Protein AF-A0A800MGB6-F1 (afdb_monomer)

Solvent-accessible surface area (backbone atoms only — not comparable to full-atom values): 6206 Å² total; per-residue (Å²): 128,83,90,64,79,46,81,64,70,64,51,84,57,85,63,35,94,76,45,62,72,88,87,87,85,84,88,84,81,62,88,99,56,68,60,80,94,73,46,49,76,77,63,53,52,51,55,58,70,64,43,52,61,60,57,50,72,60,41,70,77,66,88,57,80,89,81,57,71,92,82,49,55,72,68,60,39,50,49,35,39,78,58,69,73,45,52,78,93,75,90

Radius of gyration: 16.23 Å; Cα contacts (8 Å, |Δi|>4): 41; chains: 1; bounding box: 42×27×42 Å

Foldseek 3Di:
DPPDDQPLQPLPDPPSVPRSHDDDDDDDDDPPADDPVPGDPVRVVVVCVVCVVVVCVVCPDHHDDDDDPVPDDPVVVVVCVVSVNDDPVSD

pLDDT: mean 85.57, std 9.92, range [41.03, 93.75]

Sequence (91 aa):
MATRTGSWLQGNGPEADVVISSRVRLARNLSGLPFRSTLSSERAIEVPNRLKGELLDLALEGETTWVSLADTDETLRRVLFERSLATRELV

Structure (mmCIF, N/CA/C/O backbone):
data_AF-A0A800MGB6-F1
#
_entry.id   AF-A0A800MGB6-F1
#
loop_
_atom_site.group_PDB
_atom_site.id
_atom_site.type_symbol
_atom_site.label_atom_id
_atom_site.label_alt_id
_atom_site.label_comp_id
_atom_site.label_asym_id
_atom_site.label_entity_id
_atom_site.label_seq_id
_atom_site.pdbx_PDB_ins_code
_atom_site.Cartn_x
_atom_site.Cartn_y
_atom_site.Cartn_z
_atom_site.occupancy
_atom_site.B_iso_or_equiv
_atom_site.auth_seq_id
_atom_site.auth_comp_id
_atom_site.auth_asym_id
_atom_site.auth_atom_id
_atom_site.pdbx_PDB_model_num
ATOM 1 N N . MET A 1 1 ? 23.066 4.170 0.037 1.00 41.03 1 MET A N 1
ATOM 2 C CA . MET A 1 1 ? 22.400 4.471 -1.250 1.00 41.03 1 MET A CA 1
ATOM 3 C C . MET A 1 1 ? 21.743 3.194 -1.733 1.00 41.03 1 MET A C 1
ATOM 5 O O . MET A 1 1 ? 22.416 2.174 -1.745 1.00 41.03 1 MET A O 1
ATOM 9 N N . ALA A 1 2 ? 20.444 3.205 -2.037 1.00 46.84 2 ALA A N 1
ATOM 10 C CA . ALA A 1 2 ? 19.758 2.009 -2.521 1.00 46.84 2 ALA A CA 1
ATOM 11 C C . ALA A 1 2 ? 20.362 1.579 -3.870 1.00 46.84 2 ALA A C 1
ATOM 13 O O . ALA A 1 2 ? 20.236 2.291 -4.859 1.00 46.84 2 ALA A O 1
ATOM 14 N N . THR A 1 3 ? 21.029 0.426 -3.903 1.00 52.22 3 THR A N 1
ATOM 15 C CA . THR A 1 3 ? 21.817 -0.065 -5.051 1.00 52.22 3 THR A CA 1
ATOM 16 C C . THR A 1 3 ? 20.958 -0.514 -6.244 1.00 52.22 3 THR A C 1
ATOM 18 O O . THR A 1 3 ? 21.488 -0.890 -7.282 1.00 52.22 3 THR A O 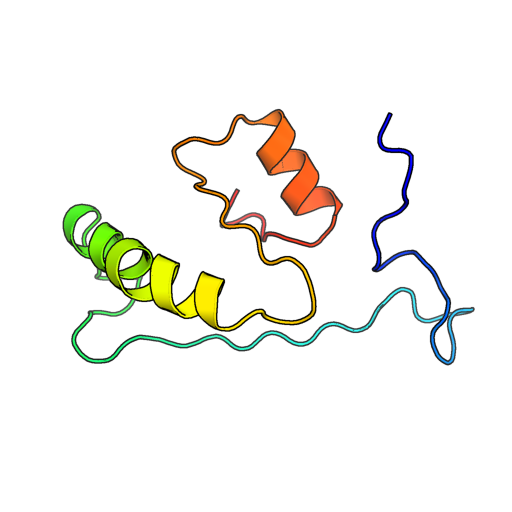1
ATOM 21 N N . ARG A 1 4 ? 19.624 -0.488 -6.124 1.00 64.69 4 ARG A N 1
ATOM 22 C CA . ARG A 1 4 ? 18.687 -0.895 -7.182 1.00 64.69 4 ARG A CA 1
ATOM 23 C C . ARG A 1 4 ? 17.719 0.235 -7.525 1.00 64.69 4 ARG A C 1
ATOM 25 O O . ARG A 1 4 ? 17.016 0.754 -6.647 1.00 64.69 4 ARG A O 1
ATOM 32 N N . THR A 1 5 ? 17.632 0.570 -8.809 1.00 68.88 5 THR A N 1
ATOM 33 C CA . THR A 1 5 ? 16.556 1.390 -9.381 1.00 68.88 5 THR A CA 1
ATOM 34 C C . THR A 1 5 ? 15.193 0.754 -9.092 1.00 68.88 5 THR A C 1
ATOM 36 O O . THR A 1 5 ? 15.084 -0.461 -8.902 1.00 68.88 5 THR A O 1
ATOM 39 N N . GLY A 1 6 ? 14.151 1.581 -8.950 1.00 69.88 6 GLY A N 1
ATOM 40 C CA . GLY A 1 6 ? 12.780 1.078 -8.810 1.00 69.88 6 GLY A CA 1
ATOM 41 C C . GLY A 1 6 ? 12.451 0.157 -9.980 1.00 69.88 6 GLY A C 1
ATOM 42 O O . GLY A 1 6 ? 12.862 0.443 -11.100 1.00 69.88 6 GLY A O 1
ATOM 43 N N . SER A 1 7 ? 11.734 -0.942 -9.740 1.00 68.81 7 SER A N 1
ATOM 44 C CA . SER A 1 7 ? 11.345 -1.883 -10.804 1.00 68.81 7 SER A CA 1
ATOM 45 C C . SER A 1 7 ? 10.625 -1.182 -11.963 1.00 68.81 7 SER A C 1
ATOM 47 O O . SER A 1 7 ? 10.851 -1.509 -13.122 1.00 68.81 7 SER A O 1
ATOM 49 N N . TRP A 1 8 ? 9.859 -0.135 -11.658 1.00 72.81 8 TRP A N 1
ATOM 50 C CA . TRP A 1 8 ? 9.162 0.717 -12.621 1.00 72.81 8 TRP A CA 1
ATOM 51 C C . TRP A 1 8 ? 10.068 1.627 -13.479 1.00 72.81 8 TRP A C 1
ATOM 53 O O . TRP A 1 8 ? 9.568 2.258 -14.397 1.00 72.81 8 TRP A O 1
ATOM 63 N N . LEU A 1 9 ? 11.374 1.705 -13.203 1.00 75.62 9 LEU A N 1
ATOM 64 C CA . LEU A 1 9 ? 12.358 2.488 -13.972 1.00 75.62 9 LEU A CA 1
ATOM 65 C C . LEU A 1 9 ? 13.354 1.603 -14.736 1.00 75.62 9 LEU A C 1
ATOM 67 O O . LEU A 1 9 ? 14.358 2.100 -15.237 1.00 75.62 9 LEU A O 1
ATOM 71 N N . GLN A 1 10 ? 13.128 0.287 -14.791 1.00 77.88 10 GLN A N 1
ATOM 72 C CA . GLN A 1 10 ? 14.077 -0.629 -15.429 1.00 77.88 10 GLN A CA 1
ATOM 73 C C . GLN A 1 10 ? 14.046 -0.576 -16.963 1.00 77.88 10 GLN A C 1
ATOM 75 O O . GLN A 1 10 ? 15.013 -1.010 -17.573 1.00 77.88 10 GLN A O 1
ATOM 80 N N . GLY A 1 11 ? 12.982 -0.048 -17.584 1.00 75.44 11 GLY A N 1
ATOM 81 C CA . GLY A 1 11 ? 12.944 0.201 -19.034 1.00 75.44 11 GLY A CA 1
ATOM 82 C C . GLY A 1 11 ? 13.061 -1.051 -19.915 1.00 75.44 11 GLY A C 1
ATOM 83 O O . GLY A 1 11 ? 13.518 -0.960 -21.045 1.00 75.44 11 GLY A O 1
ATOM 84 N N . ASN A 1 12 ? 12.669 -2.227 -19.415 1.00 80.06 12 ASN A N 1
ATOM 85 C CA . ASN A 1 12 ? 12.794 -3.500 -20.145 1.00 80.06 12 ASN A CA 1
ATOM 86 C C . ASN A 1 12 ? 11.499 -3.923 -20.871 1.00 80.06 12 ASN A C 1
ATOM 88 O O . ASN A 1 12 ? 11.390 -5.058 -21.330 1.00 80.06 12 ASN A O 1
ATOM 92 N N . GLY A 1 13 ? 10.486 -3.052 -20.905 1.00 84.38 13 GLY A N 1
ATOM 93 C CA . GLY A 1 13 ? 9.189 -3.331 -21.524 1.00 84.38 13 GLY A CA 1
ATOM 94 C C . GLY A 1 13 ? 9.135 -2.971 -23.014 1.00 84.38 13 GLY A C 1
ATOM 95 O O . GLY A 1 13 ? 10.054 -2.337 -23.533 1.00 84.38 13 GLY A O 1
ATOM 96 N N . PRO A 1 14 ? 8.046 -3.337 -23.712 1.00 88.88 14 PRO A N 1
ATOM 97 C CA . PRO A 1 14 ? 7.758 -2.804 -25.042 1.00 88.88 14 PRO A CA 1
ATOM 98 C C . PRO A 1 14 ? 7.740 -1.269 -25.023 1.00 88.88 14 PRO A C 1
ATOM 100 O O . PRO A 1 14 ? 7.248 -0.685 -24.058 1.00 88.88 14 PRO A O 1
ATOM 103 N N . GLU A 1 15 ? 8.258 -0.635 -26.081 1.00 90.94 15 GLU A N 1
ATOM 104 C CA . GLU A 1 15 ? 8.261 0.833 -26.252 1.00 90.94 15 GLU A CA 1
ATOM 105 C C . GLU A 1 15 ? 8.949 1.600 -25.107 1.00 90.94 15 GLU A C 1
ATOM 107 O O . GLU A 1 15 ? 8.593 2.737 -24.803 1.00 90.94 15 GLU A O 1
ATOM 112 N N . ALA A 1 16 ? 9.935 0.993 -24.438 1.00 89.25 16 ALA A N 1
ATOM 113 C CA . ALA A 1 16 ? 10.633 1.608 -23.305 1.00 89.25 16 ALA A CA 1
ATOM 114 C C . ALA A 1 16 ? 11.467 2.856 -23.658 1.00 89.25 16 ALA A C 1
ATOM 116 O O . ALA A 1 16 ? 11.956 3.544 -22.762 1.00 89.25 16 ALA A O 1
ATOM 117 N N . ASP A 1 17 ? 11.625 3.165 -24.946 1.00 89.00 17 ASP A N 1
ATOM 118 C CA . ASP A 1 17 ? 12.163 4.432 -25.438 1.00 89.00 17 ASP A CA 1
ATOM 119 C C . ASP A 1 17 ? 11.207 5.616 -25.193 1.00 89.00 17 ASP A C 1
ATOM 121 O O . ASP A 1 17 ? 11.661 6.758 -25.099 1.00 89.00 17 ASP A O 1
ATOM 125 N N . VAL A 1 18 ? 9.905 5.351 -25.026 1.00 90.19 18 VAL A N 1
ATOM 126 C CA . VAL A 1 18 ? 8.864 6.365 -24.775 1.00 90.19 18 VAL A CA 1
ATOM 127 C C . VAL A 1 18 ? 8.089 6.096 -23.478 1.00 90.19 18 VAL A C 1
ATOM 129 O O . VAL A 1 18 ? 7.802 7.018 -22.711 1.00 90.19 18 VAL A O 1
ATOM 132 N N . VAL A 1 19 ? 7.734 4.840 -23.208 1.00 89.31 19 VAL A N 1
ATOM 133 C CA . VAL A 1 19 ? 6.901 4.427 -22.074 1.00 89.31 19 VAL A CA 1
ATOM 134 C C . VAL A 1 19 ? 7.773 4.093 -20.867 1.00 89.31 19 VAL A C 1
ATOM 136 O O . VAL A 1 19 ? 8.456 3.075 -20.826 1.00 89.31 19 VAL A O 1
ATOM 139 N N . ILE A 1 20 ? 7.686 4.921 -19.823 1.00 84.31 20 ILE A N 1
ATOM 140 C CA . ILE A 1 20 ? 8.452 4.713 -18.583 1.00 84.31 20 ILE A CA 1
ATOM 141 C C . ILE A 1 20 ? 7.930 3.495 -17.801 1.00 84.31 20 ILE A C 1
ATOM 143 O O . ILE A 1 20 ? 8.708 2.648 -17.373 1.00 84.31 20 ILE A O 1
ATOM 147 N N . SER A 1 21 ? 6.612 3.406 -17.580 1.00 87.31 21 SER A N 1
ATOM 148 C CA . SER A 1 21 ? 5.988 2.285 -16.863 1.00 87.31 21 SER A CA 1
ATOM 149 C C . SER A 1 21 ? 4.487 2.189 -17.140 1.00 87.31 21 SER A C 1
ATOM 151 O O . SER A 1 21 ? 3.840 3.189 -17.446 1.00 87.31 21 SER A O 1
ATOM 153 N N . SER A 1 22 ? 3.926 0.990 -16.970 1.00 86.75 22 SER A N 1
ATOM 154 C CA . SER A 1 22 ? 2.479 0.742 -16.963 1.00 86.75 22 SER A CA 1
ATOM 155 C C . SER A 1 22 ? 2.043 0.247 -15.587 1.00 86.75 22 SER A C 1
ATOM 157 O O . SER A 1 22 ? 2.718 -0.586 -14.982 1.00 86.75 22 SER A O 1
ATOM 159 N N . ARG A 1 23 ? 0.913 0.748 -15.073 1.00 87.69 23 ARG A N 1
ATOM 160 C CA . ARG A 1 23 ? 0.419 0.393 -13.735 1.00 87.69 23 ARG A CA 1
ATOM 161 C C . ARG A 1 23 ? -1.093 0.220 -13.709 1.00 87.69 23 ARG A C 1
ATOM 163 O O . ARG A 1 23 ? -1.830 1.125 -14.082 1.00 87.69 23 ARG A O 1
ATOM 170 N N . VAL A 1 24 ? -1.542 -0.898 -13.142 1.00 90.44 24 VAL A N 1
ATOM 171 C CA . VAL A 1 24 ? -2.956 -1.190 -12.868 1.00 90.44 24 VAL A CA 1
ATOM 172 C C . VAL A 1 24 ? -3.189 -1.197 -11.354 1.00 90.44 24 VAL A C 1
ATOM 174 O O . VAL A 1 24 ? -2.351 -1.677 -10.593 1.00 90.44 24 VAL A O 1
ATOM 177 N N . ARG A 1 25 ? -4.313 -0.635 -10.894 1.00 91.88 25 ARG A N 1
ATOM 178 C CA . ARG A 1 25 ? -4.723 -0.633 -9.479 1.00 91.88 25 ARG A CA 1
ATOM 179 C C . ARG A 1 25 ? -6.157 -1.130 -9.351 1.00 91.88 25 ARG A C 1
ATOM 181 O O . ARG A 1 25 ? -7.038 -0.656 -10.063 1.00 91.88 25 ARG A O 1
ATOM 188 N N . LEU A 1 26 ? -6.397 -2.030 -8.401 1.00 92.06 26 LEU A N 1
ATOM 189 C CA . LEU A 1 26 ? -7.729 -2.531 -8.072 1.00 92.06 26 LEU A CA 1
ATOM 190 C C . LEU A 1 26 ? -8.115 -2.064 -6.667 1.00 92.06 26 LEU A C 1
ATOM 192 O O . LEU A 1 26 ? -7.575 -2.547 -5.678 1.00 92.06 26 LEU A O 1
ATOM 196 N N . ALA A 1 27 ? -9.058 -1.126 -6.576 1.00 92.81 27 ALA A N 1
ATOM 197 C CA . ALA A 1 27 ? -9.635 -0.704 -5.302 1.00 92.81 27 ALA A CA 1
ATOM 198 C C . ALA A 1 27 ? -10.823 -1.607 -4.928 1.00 92.81 27 ALA A C 1
ATOM 200 O O . ALA A 1 27 ? -11.663 -1.923 -5.780 1.00 92.81 27 ALA A O 1
ATOM 201 N N . ARG A 1 28 ? -10.899 -2.036 -3.664 1.00 92.12 28 ARG A N 1
ATOM 202 C CA . ARG A 1 28 ? -11.970 -2.889 -3.122 1.00 92.12 28 ARG A CA 1
ATOM 203 C C . ARG A 1 28 ? -12.394 -2.391 -1.743 1.00 92.12 28 ARG A C 1
ATOM 205 O O . ARG A 1 28 ? -11.581 -1.835 -1.014 1.00 92.12 28 ARG A O 1
ATOM 212 N N . ASN A 1 29 ? -13.659 -2.618 -1.402 1.00 92.19 29 ASN A N 1
ATOM 213 C CA . ASN A 1 29 ? -14.198 -2.409 -0.059 1.00 92.19 29 ASN A CA 1
ATOM 214 C C . ASN A 1 29 ? -14.611 -3.766 0.518 1.00 92.19 29 ASN A C 1
ATOM 216 O O . ASN A 1 29 ? -15.056 -4.639 -0.229 1.00 92.19 29 ASN A O 1
ATOM 220 N N . LEU A 1 30 ? -14.466 -3.943 1.831 1.00 91.62 30 LEU A N 1
ATOM 221 C CA . LEU A 1 30 ? -14.862 -5.173 2.513 1.00 91.62 30 LEU A CA 1
ATOM 222 C C . LEU A 1 30 ? -16.336 -5.116 2.919 1.00 91.62 30 LEU A C 1
ATOM 224 O O . LEU A 1 30 ? -16.803 -4.121 3.470 1.00 91.62 30 LEU A O 1
ATOM 228 N N . SER A 1 31 ? -17.060 -6.211 2.697 1.00 93.06 31 SER A N 1
ATOM 229 C CA . SER A 1 31 ? -18.429 -6.365 3.192 1.00 93.06 31 SER A CA 1
ATOM 230 C C . 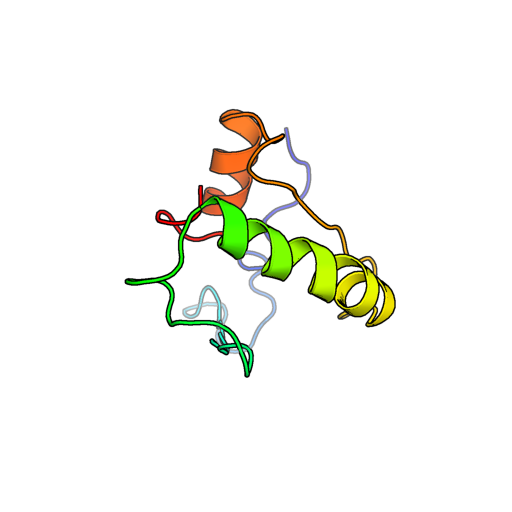SER A 1 31 ? -18.473 -6.307 4.722 1.00 93.06 31 SER A C 1
ATOM 232 O O . SER A 1 31 ? -17.626 -6.909 5.386 1.00 93.06 31 SER A O 1
ATOM 234 N N . GLY A 1 32 ? -19.495 -5.653 5.277 1.00 91.00 32 GLY A N 1
ATOM 235 C CA . GLY A 1 32 ? -19.672 -5.517 6.728 1.00 91.00 32 GLY A CA 1
ATOM 236 C C . GLY A 1 32 ? -18.891 -4.358 7.356 1.00 91.00 32 GLY A C 1
ATOM 237 O O . GLY A 1 32 ? -18.932 -4.197 8.573 1.00 91.00 32 GLY A O 1
ATOM 238 N N . LEU A 1 33 ? -18.212 -3.536 6.547 1.00 92.50 33 LEU A N 1
ATOM 239 C CA . LEU A 1 33 ? -17.574 -2.298 6.989 1.00 92.50 33 LEU A CA 1
ATOM 240 C C . LEU A 1 33 ? -18.142 -1.087 6.229 1.00 92.50 33 LEU A C 1
ATOM 242 O O . LEU A 1 33 ? -18.382 -1.185 5.023 1.00 92.50 33 LEU A O 1
ATOM 246 N N . PRO A 1 34 ? -18.351 0.057 6.907 1.00 93.19 34 PRO A N 1
ATOM 247 C CA . PRO A 1 34 ? -18.670 1.316 6.241 1.00 93.19 34 PRO A CA 1
ATOM 248 C C . PRO A 1 34 ? -17.584 1.743 5.245 1.00 93.19 34 PRO A C 1
ATOM 250 O O . PRO A 1 34 ? -16.415 1.374 5.375 1.00 93.19 34 PRO A O 1
ATOM 253 N N . PHE A 1 35 ? -17.952 2.596 4.286 1.00 93.75 35 PHE A N 1
ATOM 254 C CA . PHE A 1 35 ? -16.974 3.250 3.415 1.00 93.75 35 PHE A CA 1
ATOM 255 C C . PHE A 1 35 ? -16.015 4.134 4.222 1.00 93.75 35 PHE A C 1
ATOM 257 O O . PHE A 1 35 ? -16.380 4.667 5.274 1.00 93.75 35 PHE A O 1
ATOM 264 N N . ARG A 1 36 ? -14.807 4.351 3.677 1.00 88.62 36 ARG A N 1
ATOM 265 C CA . ARG A 1 36 ? -13.718 5.120 4.313 1.00 88.62 36 ARG A CA 1
ATOM 266 C C . ARG A 1 36 ? -14.156 6.488 4.849 1.00 88.62 36 ARG A C 1
ATOM 268 O O . ARG A 1 36 ? -13.649 6.909 5.876 1.00 88.62 36 ARG A O 1
ATOM 275 N N . SER A 1 37 ? -15.089 7.166 4.181 1.00 90.06 37 SER A N 1
ATOM 276 C CA . SER A 1 37 ? -15.604 8.481 4.597 1.00 90.06 37 SER A CA 1
ATOM 277 C C . SER A 1 37 ? -16.375 8.465 5.922 1.00 90.06 37 SER A C 1
ATOM 279 O O . SER A 1 37 ? -16.506 9.505 6.556 1.00 90.06 37 SER A O 1
ATOM 281 N N . THR A 1 38 ? -16.891 7.306 6.329 1.00 93.56 38 THR A N 1
ATOM 282 C CA . THR A 1 38 ? -17.745 7.120 7.518 1.00 93.56 38 THR A CA 1
ATOM 283 C C . THR A 1 38 ? -17.184 6.098 8.508 1.00 93.56 38 THR A C 1
ATOM 285 O O . THR A 1 38 ? -17.809 5.809 9.525 1.00 93.56 38 THR A O 1
ATOM 288 N N . LEU A 1 39 ? -16.0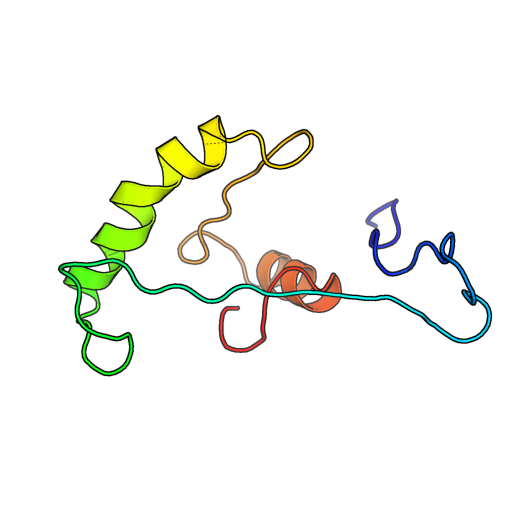30 5.505 8.200 1.00 93.31 39 LEU A N 1
ATOM 289 C CA . LEU A 1 39 ? -15.386 4.497 9.030 1.00 93.31 39 LEU A CA 1
ATOM 290 C C . LEU A 1 39 ? -14.648 5.183 10.185 1.00 93.31 39 LEU A C 1
ATOM 292 O O . LEU A 1 39 ? -13.812 6.052 9.944 1.00 93.31 39 LEU A O 1
ATOM 296 N N . SER A 1 40 ? -14.943 4.795 11.428 1.00 93.62 40 SER A N 1
ATOM 297 C CA . SER A 1 40 ? -14.221 5.330 12.588 1.00 93.62 40 SER A CA 1
ATOM 298 C C . SER A 1 40 ? -12.786 4.802 12.635 1.00 93.62 40 SER A C 1
ATOM 300 O O . SER A 1 40 ? -12.500 3.710 12.135 1.00 93.62 40 SER A O 1
ATOM 302 N N . SER A 1 41 ? -11.885 5.554 13.263 1.00 89.12 41 SER A N 1
ATOM 303 C CA . SER A 1 41 ? -10.475 5.175 13.403 1.00 89.12 41 SER A CA 1
ATOM 304 C C . SER A 1 41 ? -10.299 3.849 14.148 1.00 89.12 41 SER A C 1
ATOM 306 O O . SER A 1 41 ? -9.455 3.040 13.775 1.00 89.12 41 SER A O 1
ATOM 308 N N . GLU A 1 42 ? -11.132 3.587 15.155 1.00 90.06 42 GLU A N 1
ATOM 309 C CA . GLU A 1 42 ? -11.104 2.355 15.951 1.00 90.06 42 GLU A CA 1
ATOM 310 C C . GLU A 1 42 ? -11.497 1.147 15.097 1.00 90.06 42 GLU A C 1
ATOM 312 O O . GLU A 1 42 ? -10.830 0.115 15.117 1.00 90.06 42 GLU A O 1
ATOM 317 N N . ARG A 1 43 ? -12.554 1.295 14.287 1.00 91.38 43 ARG A N 1
ATOM 318 C CA . ARG A 1 43 ? -13.030 0.248 13.371 1.00 91.38 43 ARG A CA 1
ATOM 319 C C . ARG A 1 43 ? -12.100 0.066 12.173 1.00 91.38 43 ARG A C 1
ATOM 321 O O . ARG A 1 43 ? -12.019 -1.032 11.631 1.00 91.38 43 ARG A O 1
ATOM 328 N N . ALA A 1 44 ? -11.380 1.107 11.755 1.00 90.56 44 ALA A N 1
ATOM 329 C CA . ALA A 1 44 ? -10.449 1.035 10.631 1.00 90.56 44 ALA A CA 1
ATOM 330 C C . ALA A 1 44 ? -9.307 0.035 10.867 1.00 90.56 44 ALA A C 1
ATOM 332 O O . ALA A 1 44 ? -8.826 -0.564 9.906 1.00 90.56 44 ALA A O 1
ATOM 333 N N . ILE A 1 45 ? -8.927 -0.201 12.129 1.00 91.12 45 ILE A N 1
ATOM 334 C CA . ILE A 1 45 ? -7.890 -1.169 12.525 1.00 91.12 45 ILE A CA 1
ATOM 335 C C . ILE A 1 45 ? -8.321 -2.623 12.238 1.00 91.12 45 ILE A C 1
ATOM 337 O O . ILE A 1 45 ? -7.481 -3.505 12.064 1.00 91.12 45 ILE A O 1
ATOM 341 N N . GLU A 1 46 ? -9.619 -2.896 12.082 1.00 92.38 46 GLU A N 1
ATOM 342 C CA . GLU A 1 46 ? -10.107 -4.240 11.742 1.00 92.38 46 GLU A CA 1
ATOM 343 C C . GLU A 1 46 ? -9.705 -4.683 10.339 1.00 92.38 46 GLU A C 1
ATOM 345 O O . GLU A 1 46 ? -9.490 -5.872 10.108 1.00 92.38 46 GLU A O 1
ATOM 350 N N . VAL A 1 47 ? -9.566 -3.736 9.407 1.00 92.62 47 VAL A N 1
ATOM 351 C CA . VAL A 1 47 ? -9.152 -4.022 8.030 1.00 92.62 47 VAL A CA 1
ATOM 352 C C . VAL A 1 47 ? -7.758 -4.662 7.991 1.00 92.62 47 VAL A C 1
ATOM 354 O O . VAL A 1 47 ? -7.654 -5.787 7.496 1.00 92.62 47 VAL A O 1
ATOM 357 N N . PRO A 1 48 ? -6.686 -4.027 8.512 1.00 92.12 48 PRO A N 1
ATOM 358 C CA . PRO A 1 48 ? -5.366 -4.644 8.513 1.00 92.12 48 PRO A CA 1
ATOM 359 C C . PRO A 1 48 ? -5.307 -5.895 9.398 1.00 92.12 48 PRO A C 1
ATOM 361 O O . PRO A 1 48 ? -4.650 -6.856 9.010 1.00 92.12 48 PRO A O 1
ATOM 364 N N . ASN A 1 49 ? -6.028 -5.942 10.525 1.00 91.81 49 ASN A N 1
ATOM 365 C CA . ASN A 1 49 ? -6.052 -7.130 11.386 1.00 91.81 49 ASN A CA 1
ATOM 366 C C . ASN A 1 49 ? -6.631 -8.361 10.682 1.00 91.81 49 ASN A C 1
ATOM 368 O O . ASN A 1 49 ? -6.134 -9.466 10.880 1.00 91.81 49 ASN A O 1
ATOM 372 N N . ARG A 1 50 ? -7.661 -8.175 9.849 1.00 91.81 50 ARG A N 1
ATOM 373 C CA . ARG A 1 50 ? -8.279 -9.261 9.083 1.00 91.81 50 ARG A CA 1
ATOM 374 C C . ARG A 1 50 ? -7.438 -9.677 7.878 1.00 91.81 50 ARG A C 1
ATOM 376 O O . ARG A 1 50 ? -7.333 -10.861 7.598 1.00 91.81 50 ARG A O 1
ATOM 383 N N . LEU A 1 51 ? -6.861 -8.714 7.159 1.00 91.62 51 LEU A N 1
ATOM 384 C CA . LEU A 1 51 ? -6.238 -8.979 5.861 1.00 91.62 51 LEU A CA 1
ATOM 385 C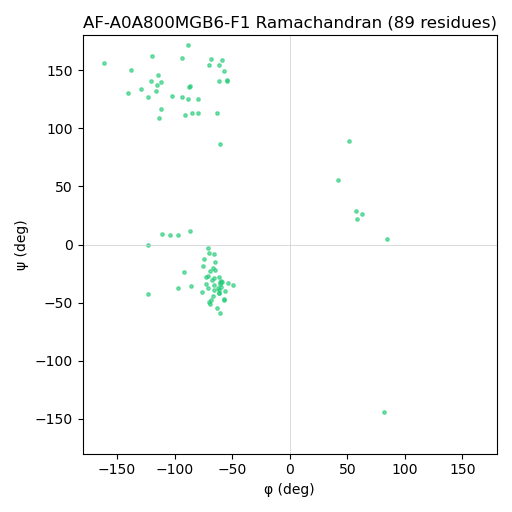 C . LEU A 1 51 ? -4.745 -9.304 5.930 1.00 91.62 51 LEU A C 1
ATOM 387 O O . LEU A 1 51 ? -4.234 -9.922 5.004 1.00 91.62 51 LEU A O 1
ATOM 391 N N . LYS A 1 52 ? -4.019 -8.887 6.977 1.00 91.31 52 LYS A N 1
ATOM 392 C CA . LYS A 1 52 ? -2.551 -9.011 7.015 1.00 91.31 52 LYS A CA 1
ATOM 393 C C . LYS A 1 52 ? -2.075 -10.454 6.839 1.00 91.31 52 LYS A C 1
ATOM 395 O O . LYS A 1 52 ? -1.161 -10.675 6.054 1.00 91.31 52 LYS A O 1
ATOM 400 N N . GLY A 1 53 ? -2.677 -11.405 7.556 1.00 90.50 53 GLY A N 1
ATOM 401 C CA . GLY A 1 53 ? -2.324 -12.826 7.442 1.00 90.50 53 GLY A CA 1
ATOM 402 C C . GLY A 1 53 ? -2.610 -13.362 6.042 1.00 90.50 53 GLY A C 1
ATOM 403 O O . GLY A 1 53 ? -1.696 -13.801 5.356 1.00 90.50 53 GLY A O 1
ATOM 404 N N . GLU A 1 54 ? -3.852 -13.198 5.580 1.00 90.50 54 GLU A N 1
ATOM 405 C CA . GLU A 1 54 ? -4.287 -13.662 4.256 1.00 90.50 54 GLU A CA 1
ATOM 406 C C . GLU A 1 54 ? -3.433 -13.082 3.115 1.00 90.50 54 GLU A C 1
ATOM 408 O O . GLU A 1 54 ? -3.091 -13.793 2.176 1.00 90.50 54 GLU A O 1
ATOM 413 N N . LEU A 1 55 ? -3.058 -11.799 3.190 1.00 89.12 55 LEU A N 1
ATOM 414 C CA . LEU A 1 55 ? -2.244 -11.137 2.166 1.00 89.12 55 LEU A CA 1
ATOM 415 C C . LEU A 1 55 ? -0.780 -11.586 2.175 1.00 89.12 55 LEU A C 1
ATOM 417 O O . LEU A 1 55 ? -0.169 -11.630 1.109 1.00 89.12 55 LEU A O 1
ATOM 421 N N . LEU A 1 56 ? -0.217 -11.898 3.345 1.00 89.56 56 LEU A N 1
ATOM 422 C CA . LEU A 1 56 ? 1.133 -12.457 3.440 1.00 89.56 56 LEU A CA 1
ATOM 423 C C . LEU A 1 56 ? 1.167 -13.905 2.930 1.00 89.56 56 LEU A C 1
ATOM 425 O O . LEU A 1 56 ? 2.108 -14.272 2.230 1.00 89.56 56 LEU A O 1
ATOM 429 N N . ASP A 1 57 ? 0.121 -14.687 3.206 1.00 88.88 57 ASP A N 1
ATOM 430 C CA . ASP A 1 57 ? -0.004 -16.080 2.756 1.00 88.88 57 ASP A CA 1
ATOM 431 C C . ASP A 1 57 ? -0.252 -16.199 1.246 1.00 88.88 57 ASP A C 1
ATOM 433 O O . ASP A 1 57 ? 0.124 -17.195 0.628 1.00 88.88 57 ASP A O 1
ATOM 437 N N . LEU A 1 58 ? -0.855 -15.178 0.627 1.00 86.31 58 LEU A N 1
ATOM 438 C CA . LEU A 1 58 ? -1.153 -15.172 -0.806 1.00 86.31 58 LEU A CA 1
ATOM 439 C C . LEU A 1 58 ? 0.110 -15.179 -1.687 1.00 86.31 58 LEU A C 1
ATOM 441 O O . LEU A 1 58 ? -0.010 -15.438 -2.883 1.00 86.31 58 LEU A O 1
ATOM 445 N N . ALA A 1 59 ? 1.287 -14.879 -1.113 1.00 72.06 59 ALA A N 1
ATOM 446 C CA . ALA A 1 59 ? 2.581 -14.827 -1.797 1.00 72.06 59 ALA A CA 1
ATOM 447 C C . ALA A 1 59 ? 2.471 -14.139 -3.168 1.00 72.06 59 ALA A C 1
ATOM 449 O O . ALA A 1 59 ? 2.788 -14.728 -4.205 1.00 72.06 59 ALA A O 1
ATOM 450 N N . LEU A 1 60 ? 1.948 -12.904 -3.156 1.00 72.81 60 LEU A N 1
ATOM 451 C CA . LEU A 1 60 ? 1.733 -12.064 -4.334 1.00 72.81 60 LEU A CA 1
ATOM 452 C C . LEU A 1 60 ? 3.076 -11.791 -5.015 1.00 72.81 60 LEU A C 1
ATOM 454 O O . LEU A 1 60 ? 3.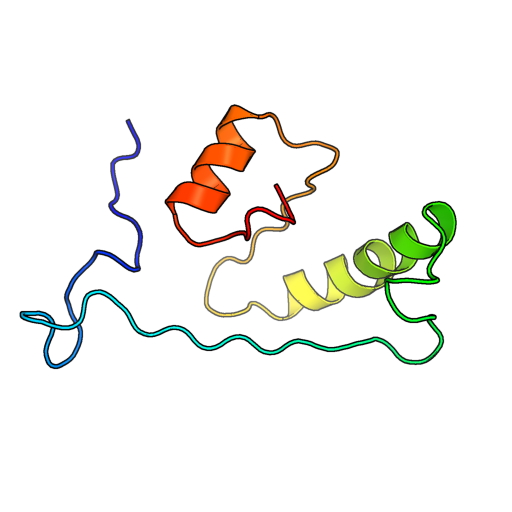737 -10.800 -4.734 1.00 72.81 60 LEU A O 1
ATOM 458 N N . GLU A 1 61 ? 3.457 -12.717 -5.886 1.00 68.12 61 GLU A N 1
ATOM 459 C CA . GLU A 1 61 ? 4.674 -12.723 -6.688 1.00 68.12 61 GLU A CA 1
ATOM 460 C C . GLU A 1 61 ? 5.966 -12.505 -5.871 1.00 68.12 61 GLU A C 1
ATOM 462 O O . GLU A 1 61 ? 6.472 -11.397 -5.701 1.00 68.12 61 GLU A O 1
ATOM 467 N N . GLY A 1 62 ? 6.543 -13.607 -5.386 1.00 75.25 62 GLY A N 1
ATOM 468 C CA . GLY A 1 62 ? 7.794 -13.590 -4.627 1.00 75.25 62 GLY A CA 1
ATOM 469 C C . GLY A 1 62 ? 7.592 -13.242 -3.152 1.00 75.25 62 GLY A C 1
ATOM 470 O O . GLY A 1 62 ? 6.631 -13.679 -2.519 1.00 75.25 62 GLY A O 1
ATOM 471 N N . GLU A 1 63 ? 8.539 -12.502 -2.576 1.00 79.56 63 GLU A N 1
ATOM 472 C CA . GLU A 1 63 ? 8.512 -12.128 -1.161 1.00 79.56 63 GLU A CA 1
ATOM 473 C C . GLU A 1 63 ? 7.558 -10.946 -0.933 1.00 79.56 63 GLU A C 1
ATOM 475 O O . GLU A 1 63 ? 7.800 -9.828 -1.387 1.00 79.56 63 GLU A O 1
ATOM 480 N N . THR A 1 64 ? 6.461 -11.192 -0.213 1.00 84.88 64 THR A N 1
ATOM 481 C CA . THR A 1 64 ? 5.501 -10.152 0.177 1.00 84.88 64 THR A CA 1
ATOM 482 C C . THR A 1 64 ? 5.854 -9.608 1.560 1.00 84.88 64 THR A C 1
ATOM 484 O O . THR A 1 64 ? 5.971 -10.361 2.524 1.00 84.88 64 THR A O 1
ATOM 487 N N . THR A 1 65 ? 5.990 -8.287 1.688 1.00 87.00 65 THR A N 1
ATOM 488 C CA . THR A 1 65 ? 6.259 -7.618 2.972 1.00 87.00 65 THR A CA 1
ATOM 489 C C . THR A 1 65 ? 5.109 -6.700 3.363 1.00 87.00 65 THR A C 1
ATOM 491 O O . THR A 1 65 ? 4.658 -5.870 2.575 1.00 87.00 65 THR A O 1
ATOM 494 N N . TRP A 1 66 ? 4.668 -6.806 4.617 1.00 88.69 66 TRP A N 1
ATOM 495 C CA . TRP A 1 66 ? 3.699 -5.883 5.199 1.00 88.69 66 TRP A CA 1
ATOM 496 C C . TRP A 1 66 ? 4.401 -4.679 5.828 1.00 88.69 66 TRP A C 1
ATOM 498 O O . TRP A 1 66 ? 5.223 -4.847 6.728 1.00 88.69 66 TRP A O 1
ATOM 508 N N . VAL A 1 67 ? 4.021 -3.467 5.421 1.00 89.75 67 VAL A N 1
ATOM 509 C CA . VAL A 1 67 ? 4.539 -2.220 6.001 1.00 89.75 67 VAL A CA 1
ATOM 510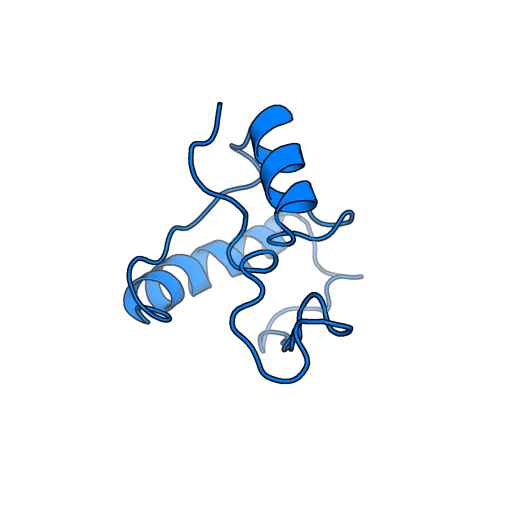 C C . VAL A 1 67 ? 3.427 -1.505 6.765 1.00 89.75 67 VAL A C 1
ATOM 512 O O . VAL A 1 67 ? 2.423 -1.092 6.186 1.00 89.75 67 VAL A O 1
ATOM 515 N N . SER A 1 68 ? 3.601 -1.366 8.082 1.00 88.81 68 SER A N 1
ATOM 516 C CA . SER A 1 68 ? 2.685 -0.617 8.949 1.00 88.81 68 SER A CA 1
ATOM 517 C C . SER A 1 68 ? 3.040 0.864 8.928 1.00 88.81 68 SER A C 1
ATOM 519 O O . SER A 1 68 ? 4.082 1.259 9.443 1.00 88.81 68 SER A O 1
ATOM 521 N N . LEU A 1 69 ? 2.168 1.704 8.372 1.00 85.69 69 LEU A N 1
ATOM 522 C CA . LEU A 1 69 ? 2.415 3.149 8.291 1.00 85.69 69 LEU A CA 1
ATOM 523 C C . LEU A 1 69 ? 2.454 3.814 9.669 1.00 85.69 69 LEU A C 1
ATOM 525 O O . LEU A 1 69 ? 3.177 4.791 9.845 1.00 85.69 69 LEU A O 1
ATOM 529 N N . ALA A 1 70 ? 1.731 3.263 10.649 1.00 84.25 70 ALA A N 1
ATOM 530 C CA . ALA A 1 70 ? 1.772 3.727 12.034 1.00 84.25 70 ALA A CA 1
ATOM 531 C C . ALA A 1 70 ? 3.181 3.608 12.639 1.00 84.25 70 ALA A C 1
ATOM 533 O O . ALA A 1 70 ? 3.596 4.484 13.390 1.00 84.25 70 ALA A O 1
ATOM 534 N N . ASP A 1 71 ? 3.928 2.579 12.232 1.00 86.38 71 ASP A N 1
ATOM 535 C CA . ASP A 1 71 ? 5.253 2.248 12.766 1.00 86.38 71 ASP A CA 1
ATOM 536 C C . ASP A 1 71 ? 6.394 2.657 11.813 1.00 86.38 71 ASP A C 1
ATOM 538 O O . ASP A 1 71 ? 7.548 2.286 12.016 1.00 86.38 71 ASP A O 1
ATOM 542 N N . THR A 1 72 ? 6.080 3.393 10.740 1.00 89.06 72 THR A N 1
ATOM 543 C CA . THR A 1 72 ? 7.040 3.768 9.692 1.00 89.06 72 THR A CA 1
ATOM 544 C C . THR A 1 72 ? 7.499 5.214 9.852 1.00 89.06 72 THR A C 1
ATOM 546 O O . THR A 1 72 ? 6.666 6.125 9.878 1.00 89.06 72 THR A O 1
ATOM 549 N N . ASP A 1 73 ? 8.817 5.429 9.882 1.00 92.50 73 ASP A N 1
ATOM 550 C CA . ASP A 1 73 ? 9.416 6.766 9.894 1.00 92.50 73 ASP A CA 1
ATOM 551 C C . ASP A 1 73 ? 9.210 7.532 8.573 1.00 92.50 73 ASP A C 1
ATOM 553 O O . ASP A 1 73 ? 8.971 6.959 7.507 1.00 92.50 73 ASP A O 1
ATOM 557 N N . GLU A 1 74 ? 9.341 8.856 8.635 1.00 90.81 74 GLU A N 1
ATOM 558 C CA . GLU A 1 74 ? 9.125 9.750 7.491 1.00 90.81 74 GLU A CA 1
ATOM 559 C C . GLU A 1 74 ? 10.046 9.448 6.296 1.00 90.81 74 GLU A C 1
ATOM 561 O O . GLU A 1 74 ? 9.663 9.612 5.136 1.00 90.81 74 GLU A O 1
ATOM 566 N N . THR A 1 75 ? 11.266 8.969 6.552 1.00 92.38 75 THR A N 1
ATOM 567 C CA . THR A 1 75 ? 12.219 8.654 5.483 1.00 92.38 75 THR A CA 1
ATOM 568 C C . THR A 1 75 ? 11.727 7.460 4.679 1.00 92.38 75 THR A C 1
ATOM 570 O O . THR A 1 75 ? 11.691 7.518 3.448 1.00 92.38 75 THR A O 1
ATOM 573 N N . LEU A 1 76 ? 11.309 6.390 5.354 1.00 90.25 76 LEU A N 1
ATOM 574 C CA . LEU A 1 76 ? 10.788 5.201 4.694 1.00 90.25 76 LEU A CA 1
ATOM 575 C C . LEU A 1 76 ? 9.468 5.503 3.971 1.00 90.25 76 LEU A C 1
ATOM 577 O O . LEU A 1 76 ? 9.294 5.075 2.829 1.00 90.25 76 LEU A O 1
ATOM 581 N N . ARG A 1 77 ? 8.583 6.320 4.555 1.00 91.19 77 ARG A N 1
ATOM 582 C CA . ARG A 1 77 ? 7.368 6.796 3.871 1.00 91.19 77 ARG A CA 1
ATOM 583 C C . ARG A 1 77 ? 7.683 7.521 2.565 1.00 91.19 77 ARG A C 1
ATOM 585 O O . ARG A 1 77 ? 7.118 7.192 1.518 1.00 91.19 77 ARG A O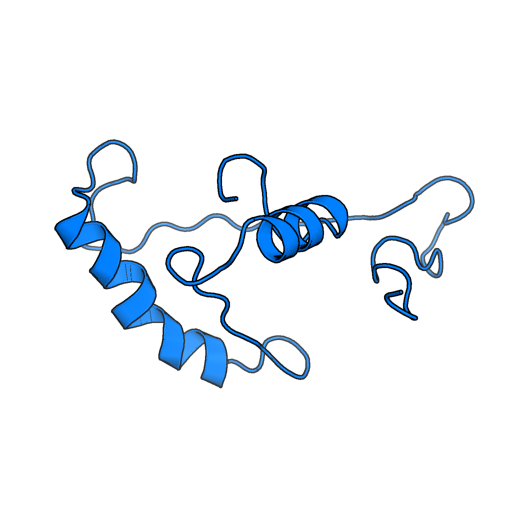 1
ATOM 592 N N . ARG A 1 78 ? 8.647 8.445 2.587 1.00 90.44 78 ARG A N 1
ATOM 593 C CA . ARG A 1 78 ? 9.074 9.165 1.384 1.00 90.44 78 ARG A CA 1
ATOM 594 C C . ARG A 1 78 ? 9.630 8.221 0.318 1.00 90.44 78 ARG A C 1
ATOM 596 O O . ARG A 1 78 ? 9.264 8.342 -0.849 1.00 90.44 78 ARG A O 1
ATOM 603 N N . VAL A 1 79 ? 10.423 7.225 0.714 1.00 89.69 79 VAL A N 1
ATOM 604 C CA . VAL A 1 79 ? 10.934 6.196 -0.208 1.00 89.69 79 VAL A CA 1
ATOM 605 C C . VAL A 1 79 ? 9.795 5.390 -0.845 1.00 89.69 79 VAL A C 1
ATOM 607 O O . VAL A 1 79 ? 9.841 5.125 -2.046 1.00 89.69 79 VAL A O 1
ATOM 610 N N . LEU A 1 80 ? 8.755 5.016 -0.091 1.00 90.19 80 LEU A N 1
ATOM 611 C CA . LEU A 1 80 ? 7.595 4.299 -0.642 1.00 90.19 80 LEU A CA 1
ATOM 612 C C . LEU A 1 80 ? 6.866 5.128 -1.706 1.00 90.19 80 LEU A C 1
ATOM 614 O O . LEU A 1 80 ? 6.443 4.582 -2.728 1.00 90.19 80 LEU A O 1
ATOM 618 N N . PHE A 1 81 ? 6.743 6.437 -1.497 1.00 89.81 81 PHE A N 1
ATOM 619 C CA . PHE A 1 81 ? 6.156 7.344 -2.480 1.00 89.81 81 PHE A CA 1
ATOM 620 C C . PHE A 1 81 ? 7.040 7.511 -3.722 1.00 89.81 81 PHE A C 1
ATOM 622 O O . PHE A 1 81 ? 6.577 7.290 -4.839 1.00 89.81 81 PHE A O 1
ATOM 629 N N . GLU A 1 82 ? 8.326 7.825 -3.539 1.00 89.06 82 GLU A N 1
ATOM 630 C CA . GLU A 1 82 ? 9.293 8.020 -4.631 1.00 89.06 82 GLU A CA 1
ATOM 631 C C . GLU A 1 82 ? 9.453 6.765 -5.498 1.00 89.06 82 GLU A C 1
ATOM 633 O O . GLU A 1 82 ? 9.669 6.849 -6.706 1.00 89.06 82 GLU A O 1
ATOM 638 N N . ARG A 1 83 ? 9.300 5.576 -4.906 1.00 88.25 83 ARG A N 1
ATOM 639 C CA . ARG A 1 83 ? 9.356 4.300 -5.632 1.00 88.25 83 ARG A CA 1
ATOM 640 C C . ARG A 1 83 ? 8.016 3.878 -6.231 1.00 88.25 83 ARG A C 1
ATOM 642 O O . ARG A 1 83 ? 7.903 2.746 -6.692 1.00 88.25 83 ARG A O 1
ATOM 649 N N . SER A 1 84 ? 7.018 4.762 -6.253 1.00 87.81 84 SER A N 1
ATOM 650 C CA . SER A 1 84 ? 5.669 4.481 -6.752 1.00 87.81 84 SER A CA 1
ATOM 651 C C . SER A 1 84 ? 4.958 3.327 -6.024 1.00 87.81 84 SER A C 1
ATOM 653 O O . SER A 1 84 ? 4.008 2.756 -6.561 1.00 87.81 84 SER A O 1
ATOM 655 N N . LEU A 1 85 ? 5.348 2.985 -4.794 1.00 89.06 85 LEU A N 1
ATOM 656 C CA . LEU A 1 85 ? 4.738 1.898 -4.015 1.00 89.06 85 LEU A CA 1
ATOM 657 C C . LEU A 1 85 ? 3.504 2.372 -3.231 1.00 89.06 85 LEU A C 1
ATOM 659 O O . LEU A 1 85 ? 2.509 1.653 -3.182 1.00 89.06 85 LEU A O 1
ATOM 663 N N . ALA A 1 86 ? 3.511 3.608 -2.725 1.00 90.31 86 ALA A N 1
ATOM 664 C CA . ALA A 1 86 ? 2.399 4.228 -1.993 1.00 90.31 86 ALA A CA 1
ATOM 665 C C . ALA A 1 86 ? 1.874 5.500 -2.688 1.00 90.31 86 ALA A C 1
ATOM 667 O O . ALA A 1 86 ? 2.542 6.071 -3.551 1.00 90.31 86 ALA A O 1
ATOM 668 N N . THR A 1 87 ? 0.660 5.940 -2.339 1.00 88.31 87 THR A N 1
ATOM 669 C CA . THR A 1 87 ? 0.125 7.248 -2.764 1.00 88.31 87 THR A CA 1
ATOM 670 C C . THR A 1 87 ? 0.393 8.318 -1.718 1.00 88.31 87 THR A C 1
ATOM 672 O O . THR A 1 87 ? 0.597 8.004 -0.551 1.00 88.31 87 THR A O 1
ATOM 675 N N . ARG A 1 88 ? 0.340 9.590 -2.126 1.00 85.25 88 ARG A N 1
ATOM 676 C CA . ARG A 1 88 ? 0.541 10.731 -1.225 1.00 85.25 88 ARG A CA 1
ATOM 677 C C . ARG A 1 88 ? -0.483 10.778 -0.090 1.00 85.25 88 ARG A C 1
ATOM 679 O O . ARG A 1 88 ? -0.155 11.231 0.987 1.00 85.25 88 ARG A O 1
ATOM 686 N N . GLU A 1 89 ? -1.715 10.331 -0.316 1.00 83.69 89 GLU A N 1
ATOM 687 C CA . GLU A 1 89 ? -2.750 10.312 0.728 1.00 83.69 89 GLU A CA 1
ATOM 688 C C . GLU A 1 89 ? -2.532 9.203 1.766 1.00 83.69 89 GLU A C 1
ATOM 690 O O . GLU A 1 89 ? -3.237 9.165 2.776 1.00 83.69 89 GLU A O 1
ATOM 695 N N . LEU A 1 90 ? -1.630 8.260 1.474 1.00 79.94 90 LEU A N 1
ATOM 696 C CA . LEU A 1 90 ? -1.333 7.110 2.318 1.00 79.94 90 LEU A CA 1
ATOM 697 C C . LEU A 1 90 ? -0.100 7.343 3.204 1.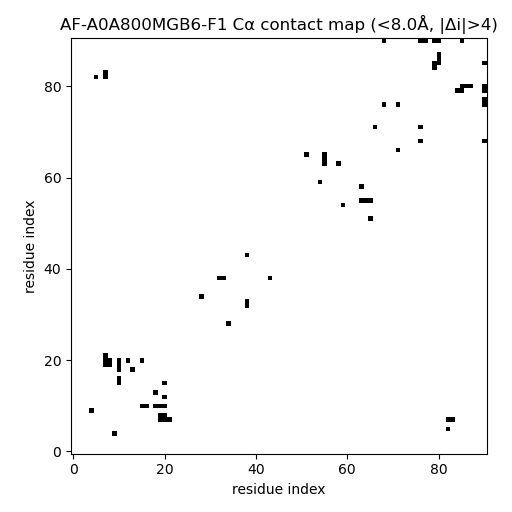00 79.94 90 LEU A C 1
ATOM 699 O O . LEU A 1 90 ? -0.094 6.871 4.337 1.00 79.94 90 LEU A O 1
ATOM 703 N N . VAL A 1 91 ? 0.926 8.027 2.692 1.00 76.44 91 VAL A N 1
ATOM 704 C CA . VAL A 1 91 ? 2.183 8.322 3.407 1.00 76.44 91 VAL A CA 1
ATOM 705 C C . VAL A 1 91 ? 2.183 9.681 4.090 1.00 76.44 91 VAL A C 1
ATOM 707 O O . VAL A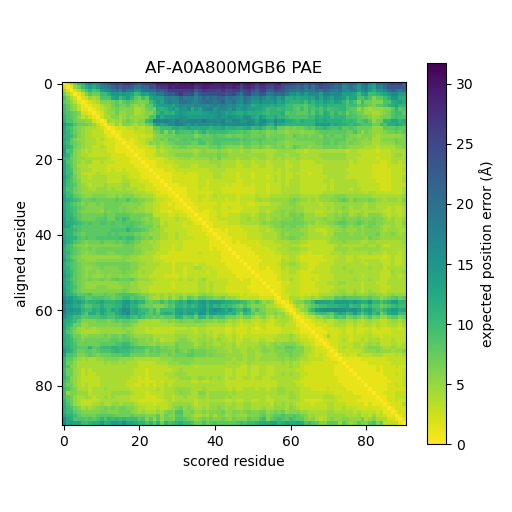 1 91 ? 1.767 10.660 3.438 1.00 76.44 91 VAL A O 1
#

Mean predicted aligned error: 5.99 Å

Secondary structure (DSSP, 8-state):
--SS--GGGS--STTTTT------------TTS--TTT--HHHHTHHHHHHHHHHHHTTTTS------GGG--HHHHHHHHHTTSS-TTT-